Protein AF-A0A060BYI5-F1 (afdb_monomer_lite)

Secondary structure (DSSP, 8-state):
--------SS--------S-PPPPPPHHHHHHHHHHHTTS-TT--EEEEEE---SSGGGSPPHHHHHHHHHHHHHHH-EEEEEE--GGGHHHHHHHHHH--S--

Sequence (104 aa):
MFRMLGAPKGTASVGAAGDAALRTPSEQTRLAALALLAAAPAESRGFVGLQLGASEARRQWPVRHFAVVGDQLWRELRLCPVLLGAPAETSLAQEYADLANAPF

Structure (mmCIF, N/CA/C/O backbone):
data_AF-A0A060BYI5-F1
#
_entry.id   AF-A0A060BYI5-F1
#
loop_
_atom_site.group_PDB
_atom_site.id
_atom_site.type_symbol
_atom_site.label_atom_id
_atom_site.label_alt_id
_atom_site.label_comp_id
_atom_site.label_asym_id
_atom_site.label_entity_id
_atom_site.label_seq_id
_atom_site.pdbx_PDB_ins_code
_atom_site.Cartn_x
_atom_site.Cartn_y
_atom_site.Cartn_z
_atom_site.occupancy
_atom_site.B_iso_or_equiv
_atom_site.auth_seq_id
_atom_site.auth_comp_id
_atom_site.auth_asym_id
_atom_site.auth_atom_id
_atom_site.pdbx_PDB_model_num
ATOM 1 N N . MET A 1 1 ? 12.429 -20.626 -10.730 1.00 33.69 1 MET A N 1
ATOM 2 C CA . MET A 1 1 ? 12.058 -21.611 -9.690 1.00 33.69 1 MET A CA 1
ATOM 3 C C . MET A 1 1 ? 12.134 -20.889 -8.352 1.00 33.69 1 MET A C 1
ATOM 5 O O . MET A 1 1 ? 13.210 -20.417 -8.027 1.00 33.69 1 MET A O 1
ATOM 9 N N . PHE A 1 2 ? 11.030 -20.733 -7.616 1.00 32.97 2 PHE A N 1
ATOM 10 C CA . PHE A 1 2 ? 11.069 -20.234 -6.234 1.00 32.97 2 PHE A CA 1
ATOM 11 C C . PHE A 1 2 ? 10.606 -21.354 -5.310 1.00 32.97 2 PHE A C 1
ATOM 13 O O . PHE A 1 2 ? 9.543 -21.928 -5.548 1.00 32.97 2 PHE A O 1
ATOM 20 N N . ARG A 1 3 ? 11.381 -21.673 -4.270 1.00 44.56 3 ARG A N 1
ATOM 21 C CA . ARG A 1 3 ? 10.911 -22.544 -3.191 1.00 44.56 3 ARG A CA 1
ATOM 22 C C . ARG A 1 3 ? 11.485 -22.125 -1.842 1.00 44.56 3 ARG A C 1
ATOM 24 O O . ARG A 1 3 ? 12.642 -22.389 -1.551 1.00 44.56 3 ARG A O 1
ATOM 31 N N . MET A 1 4 ? 10.612 -21.579 -1.001 1.00 43.28 4 MET A N 1
ATOM 32 C CA . MET A 1 4 ? 10.645 -21.811 0.440 1.00 43.28 4 MET A CA 1
ATOM 33 C C . MET A 1 4 ? 9.214 -22.128 0.876 1.00 43.28 4 MET A C 1
ATOM 35 O O . MET A 1 4 ? 8.290 -21.394 0.540 1.00 43.28 4 MET A O 1
ATOM 39 N N . LEU A 1 5 ? 9.031 -23.263 1.551 1.00 58.97 5 LEU A N 1
ATOM 40 C CA . LEU A 1 5 ? 7.719 -23.839 1.879 1.00 58.97 5 LEU A CA 1
ATOM 41 C C . LEU A 1 5 ? 7.279 -23.530 3.329 1.00 58.97 5 LEU A C 1
ATOM 43 O O . LEU A 1 5 ? 6.385 -24.190 3.849 1.00 58.97 5 LEU A O 1
ATOM 47 N N . GLY A 1 6 ? 7.888 -22.516 3.964 1.00 50.91 6 GLY A N 1
ATOM 48 C CA . GLY A 1 6 ? 7.460 -21.923 5.242 1.00 50.91 6 GLY A CA 1
ATOM 49 C C . GLY A 1 6 ? 8.591 -21.300 6.085 1.00 50.91 6 GLY A C 1
ATOM 50 O O . GLY A 1 6 ? 9.735 -21.732 5.981 1.00 50.91 6 GLY A O 1
ATOM 51 N N . ALA A 1 7 ? 8.246 -20.298 6.914 1.00 44.22 7 ALA A N 1
ATOM 52 C CA . ALA A 1 7 ? 8.851 -19.866 8.201 1.00 44.22 7 ALA A CA 1
ATOM 53 C C . ALA A 1 7 ? 7.934 -18.766 8.797 1.00 44.22 7 ALA A C 1
ATOM 55 O O . ALA A 1 7 ? 7.516 -17.913 8.010 1.00 44.22 7 ALA A O 1
ATOM 56 N N . PRO A 1 8 ? 7.569 -18.746 10.105 1.00 46.34 8 PRO A N 1
ATOM 57 C CA . PRO A 1 8 ? 8.510 -18.395 11.190 1.00 46.34 8 PRO A CA 1
ATOM 58 C C . PRO A 1 8 ? 8.227 -18.994 12.601 1.00 46.34 8 PRO A C 1
ATOM 60 O O . PRO A 1 8 ? 7.085 -19.182 13.004 1.00 46.34 8 PRO A O 1
ATOM 63 N N . LYS A 1 9 ? 9.266 -19.116 13.441 1.00 42.59 9 LYS A N 1
ATOM 64 C CA . LYS A 1 9 ? 9.419 -18.312 14.681 1.00 42.59 9 LYS A CA 1
ATOM 65 C C . LYS A 1 9 ? 10.902 -18.256 15.063 1.00 42.59 9 LYS A C 1
ATOM 67 O O . LYS A 1 9 ? 11.544 -19.294 15.122 1.00 42.59 9 LYS A O 1
ATOM 72 N N . GLY A 1 10 ? 11.414 -17.047 15.320 1.00 52.19 10 GLY A N 1
ATOM 73 C CA . GLY A 1 10 ? 12.807 -16.804 15.720 1.00 52.19 10 GLY A CA 1
ATOM 74 C C . GLY A 1 10 ? 13.800 -17.092 14.595 1.00 52.19 10 GLY A C 1
ATOM 75 O O . GLY A 1 10 ? 14.428 -18.137 14.569 1.00 52.19 10 GLY A O 1
ATOM 76 N N . THR A 1 11 ? 13.868 -16.176 13.633 1.00 56.94 11 THR A N 1
ATOM 77 C CA . THR A 1 11 ? 14.843 -16.099 12.530 1.00 56.94 11 THR A CA 1
ATOM 78 C C . THR A 1 11 ? 16.118 -16.946 12.689 1.00 56.94 11 THR A C 1
ATOM 80 O O . THR A 1 11 ? 16.967 -16.594 13.502 1.00 56.94 11 THR A O 1
ATOM 83 N N . ALA A 1 12 ? 16.297 -17.975 11.850 1.00 50.16 12 ALA A N 1
ATOM 84 C CA . ALA A 1 12 ? 17.572 -18.292 11.185 1.00 50.16 12 ALA A CA 1
ATOM 85 C C . ALA A 1 12 ? 17.461 -19.540 10.286 1.00 50.16 12 ALA A C 1
ATOM 87 O O . ALA A 1 12 ? 17.282 -20.659 10.751 1.00 50.16 12 ALA A O 1
ATOM 88 N N . SER A 1 13 ? 17.677 -19.358 8.987 1.00 43.12 13 SER A N 1
ATOM 89 C CA . SER A 1 13 ? 18.846 -19.945 8.3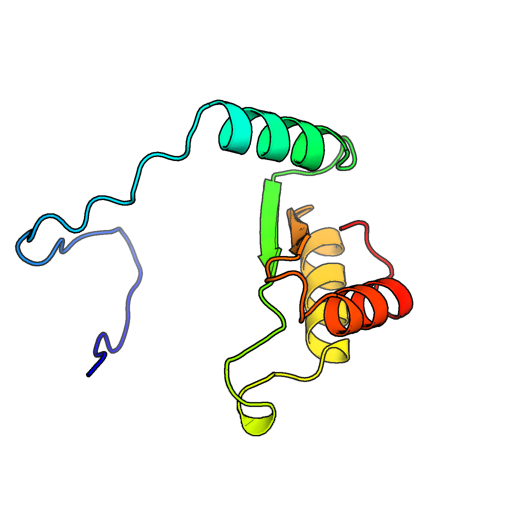23 1.00 43.12 13 SER A CA 1
ATOM 90 C C . SER A 1 13 ? 19.086 -19.144 7.047 1.00 43.12 13 SER A C 1
ATOM 92 O O . SER A 1 13 ? 18.377 -19.265 6.051 1.00 43.12 13 SER A O 1
ATOM 94 N N . VAL A 1 14 ? 20.054 -18.231 7.128 1.00 52.56 14 VAL A N 1
ATOM 95 C CA . VAL A 1 14 ? 20.605 -17.539 5.964 1.00 52.56 14 VAL A CA 1
ATOM 96 C C . VAL A 1 14 ? 21.303 -18.619 5.143 1.00 52.56 14 VAL A C 1
ATOM 98 O O . VAL A 1 14 ? 22.413 -19.037 5.468 1.00 52.56 14 VAL A O 1
ATOM 101 N N . GLY A 1 15 ? 20.598 -19.156 4.146 1.00 46.19 15 GLY A N 1
ATOM 102 C CA . GLY A 1 15 ? 21.194 -20.026 3.138 1.00 46.19 15 GLY A CA 1
ATOM 103 C C . GLY A 1 15 ? 22.380 -19.311 2.492 1.00 46.19 15 GLY A C 1
ATOM 104 O O . GLY A 1 15 ? 22.325 -18.098 2.300 1.00 46.19 15 GLY A O 1
ATOM 105 N N . ALA A 1 16 ? 23.453 -20.062 2.232 1.00 45.03 16 ALA A N 1
ATOM 106 C CA . ALA A 1 16 ? 24.760 -19.570 1.798 1.00 45.03 16 ALA A CA 1
ATOM 107 C C . ALA A 1 16 ? 24.670 -18.364 0.843 1.00 45.03 16 ALA A C 1
ATOM 109 O O . ALA A 1 16 ? 24.104 -18.448 -0.248 1.00 45.03 16 ALA A O 1
ATOM 110 N N . ALA A 1 17 ? 25.222 -17.241 1.303 1.00 47.69 17 ALA A N 1
ATOM 111 C CA . ALA A 1 17 ? 25.177 -15.954 0.636 1.00 47.69 17 ALA A CA 1
ATOM 112 C C . ALA A 1 17 ? 25.944 -15.991 -0.698 1.00 47.69 17 ALA A C 1
ATOM 114 O O . ALA A 1 17 ? 27.171 -15.947 -0.729 1.00 47.69 17 ALA A O 1
ATOM 115 N N . GLY A 1 18 ? 25.208 -16.017 -1.810 1.00 58.22 18 GLY A N 1
ATOM 116 C CA . GLY A 1 18 ? 25.583 -15.153 -2.930 1.00 58.22 18 GLY A CA 1
ATOM 117 C C . GLY A 1 18 ? 25.388 -13.688 -2.521 1.00 58.22 18 GLY A C 1
ATOM 118 O O . GLY A 1 18 ? 24.776 -13.428 -1.483 1.00 58.22 18 GLY A O 1
ATOM 119 N N . ASP A 1 19 ? 25.881 -12.741 -3.321 1.00 58.78 19 ASP A N 1
ATOM 120 C CA . ASP A 1 19 ? 25.789 -11.285 -3.087 1.00 58.78 19 ASP A CA 1
ATOM 121 C C . ASP A 1 19 ? 24.341 -10.753 -3.230 1.00 58.78 19 ASP A C 1
ATOM 123 O O . ASP A 1 19 ? 24.027 -9.859 -4.008 1.00 58.78 19 ASP A O 1
ATOM 127 N N . ALA A 1 20 ? 23.409 -11.365 -2.499 1.00 63.69 20 ALA A N 1
ATOM 128 C CA . ALA A 1 20 ? 21.989 -11.051 -2.421 1.00 63.69 20 ALA A CA 1
ATOM 129 C C . ALA A 1 20 ? 21.730 -9.835 -1.515 1.00 63.69 20 ALA A C 1
ATOM 131 O O . ALA A 1 20 ? 20.657 -9.710 -0.918 1.00 63.69 20 ALA A O 1
ATOM 132 N N . ALA A 1 21 ? 22.718 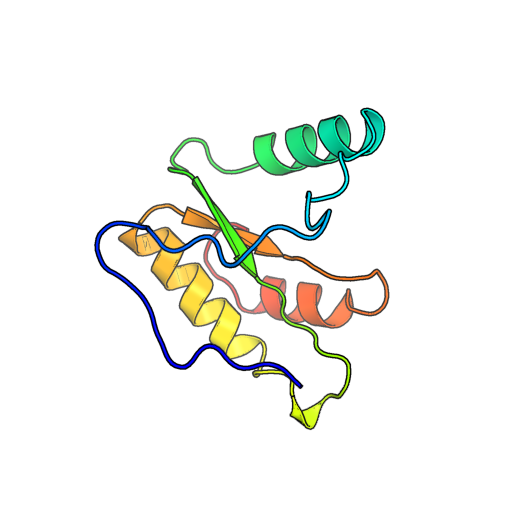-8.947 -1.384 1.00 74.75 21 ALA A N 1
ATOM 133 C CA . ALA A 1 21 ? 22.533 -7.669 -0.731 1.00 74.75 21 ALA A CA 1
ATOM 134 C C . ALA A 1 21 ? 21.507 -6.853 -1.531 1.00 74.75 21 ALA A C 1
ATOM 136 O O . ALA A 1 21 ? 21.574 -6.746 -2.759 1.00 74.75 21 ALA A O 1
ATOM 137 N N . LEU A 1 22 ? 20.528 -6.274 -0.833 1.00 79.06 22 LEU A N 1
ATOM 138 C CA . LEU A 1 22 ? 19.626 -5.314 -1.458 1.00 79.06 22 LEU A CA 1
ATOM 139 C C . LEU A 1 22 ? 20.448 -4.125 -1.961 1.00 79.06 22 LEU A C 1
ATOM 141 O O . LEU A 1 22 ? 21.342 -3.641 -1.267 1.00 79.06 22 LEU A O 1
ATOM 145 N N . ARG A 1 23 ? 20.130 -3.629 -3.160 1.00 83.69 23 ARG A N 1
ATOM 146 C CA . ARG A 1 23 ? 20.771 -2.417 -3.682 1.00 83.69 23 ARG A CA 1
ATOM 147 C C . ARG A 1 23 ? 20.482 -1.241 -2.754 1.00 83.69 23 ARG A C 1
ATOM 149 O O . ARG A 1 23 ? 19.323 -0.985 -2.429 1.00 83.69 23 ARG A O 1
ATOM 156 N N . THR A 1 24 ? 21.522 -0.493 -2.399 1.00 88.69 24 THR A N 1
ATOM 157 C CA . THR A 1 24 ? 21.368 0.768 -1.672 1.00 88.69 24 THR A CA 1
ATOM 158 C C . THR A 1 24 ? 20.652 1.782 -2.571 1.00 88.69 24 THR A C 1
ATOM 160 O O . THR A 1 24 ? 21.111 2.021 -3.692 1.00 88.69 24 THR A O 1
ATOM 163 N N . PRO A 1 25 ? 19.531 2.379 -2.130 1.00 89.94 25 PRO A N 1
ATOM 164 C CA . PRO A 1 25 ? 18.866 3.424 -2.898 1.00 89.94 25 PRO A CA 1
ATOM 165 C C . PRO A 1 25 ? 19.752 4.673 -2.982 1.00 89.94 25 PRO A C 1
ATOM 167 O O . PRO A 1 25 ? 20.527 4.961 -2.069 1.00 89.94 25 PRO A O 1
ATOM 170 N N . SER A 1 26 ? 19.611 5.448 -4.061 1.00 95.69 26 SER A N 1
ATOM 171 C CA . SER A 1 26 ? 20.264 6.758 -4.149 1.00 95.69 26 SER A CA 1
ATOM 172 C C . SER A 1 26 ? 19.755 7.694 -3.049 1.00 95.69 26 SER A C 1
ATOM 174 O O . SER A 1 26 ? 18.625 7.555 -2.571 1.00 95.69 26 SER A O 1
ATOM 176 N N . GLU A 1 27 ? 20.558 8.691 -2.673 1.00 96.12 27 GLU A N 1
ATOM 177 C CA . GLU A 1 27 ? 20.151 9.687 -1.675 1.00 96.12 27 GLU A CA 1
ATOM 178 C C . GLU A 1 27 ? 18.852 10.399 -2.076 1.00 96.12 27 GLU A C 1
ATOM 180 O O . GLU A 1 27 ? 17.952 10.545 -1.253 1.00 96.12 27 GLU A O 1
ATOM 185 N N . GLN A 1 28 ? 18.713 10.753 -3.356 1.00 96.31 28 GLN A N 1
ATOM 186 C CA . GLN A 1 28 ? 17.496 11.361 -3.891 1.00 96.31 28 GLN A CA 1
ATOM 187 C C . GLN A 1 28 ? 16.265 10.467 -3.680 1.00 96.31 28 GLN A C 1
ATOM 189 O O . GLN A 1 28 ? 15.229 10.945 -3.224 1.00 96.31 28 GLN A O 1
ATOM 194 N N . THR A 1 29 ? 16.389 9.164 -3.952 1.00 92.94 29 THR A N 1
ATOM 195 C CA . THR A 1 29 ? 15.301 8.196 -3.728 1.00 92.94 29 THR A CA 1
ATOM 196 C C . THR A 1 29 ? 14.946 8.117 -2.246 1.00 92.94 29 THR A C 1
ATOM 198 O O . THR A 1 29 ? 13.772 8.096 -1.882 1.00 92.94 29 THR A O 1
ATOM 201 N N . ARG A 1 30 ? 15.959 8.118 -1.374 1.00 93.88 30 ARG A N 1
ATOM 202 C CA . ARG A 1 30 ? 15.770 8.083 0.078 1.00 93.88 30 ARG A CA 1
ATOM 203 C C . ARG A 1 30 ? 15.040 9.328 0.587 1.00 93.88 30 ARG A C 1
ATOM 205 O O . ARG A 1 30 ? 14.131 9.198 1.398 1.00 93.88 30 ARG A O 1
ATOM 212 N N . LEU A 1 31 ? 15.414 10.518 0.116 1.00 96.25 31 LEU A N 1
ATOM 213 C CA . LEU A 1 31 ? 14.766 11.775 0.504 1.00 96.25 31 LEU A CA 1
ATOM 214 C C . LEU A 1 31 ? 13.316 11.846 0.015 1.00 96.25 31 LEU A C 1
ATOM 216 O O . LEU A 1 31 ? 12.442 12.224 0.790 1.00 96.25 31 LEU A O 1
ATOM 220 N N . ALA A 1 32 ? 13.050 11.426 -1.225 1.00 92.12 32 ALA A N 1
ATOM 221 C CA . ALA A 1 32 ? 11.689 11.355 -1.754 1.00 92.12 32 ALA A CA 1
ATOM 222 C C . ALA A 1 32 ? 10.808 10.401 -0.930 1.00 92.12 32 ALA A C 1
ATOM 224 O O . ALA A 1 32 ? 9.684 10.750 -0.578 1.00 92.12 32 ALA A O 1
ATOM 225 N N . ALA A 1 33 ? 11.341 9.234 -0.552 1.00 91.88 33 ALA A N 1
ATOM 226 C CA . ALA A 1 33 ? 10.638 8.299 0.320 1.00 91.88 33 ALA A CA 1
ATOM 227 C C . ALA A 1 33 ? 10.363 8.903 1.707 1.00 91.88 33 ALA A C 1
ATOM 229 O O . ALA A 1 33 ? 9.245 8.805 2.198 1.00 91.88 33 ALA A O 1
ATOM 230 N N . LEU A 1 34 ? 11.340 9.574 2.328 1.00 94.19 34 LEU A N 1
ATOM 231 C CA . LEU A 1 34 ? 11.138 10.229 3.627 1.00 94.19 34 LEU A CA 1
ATOM 232 C C . LEU A 1 34 ? 10.064 11.319 3.572 1.00 94.19 34 LEU A C 1
ATOM 234 O O . LEU A 1 34 ? 9.246 11.397 4.482 1.00 94.19 34 LEU A O 1
ATOM 238 N N . ALA A 1 35 ? 10.050 12.133 2.514 1.00 93.88 35 ALA A N 1
ATOM 239 C CA . ALA A 1 35 ? 9.035 13.166 2.329 1.00 93.88 35 ALA A CA 1
ATOM 240 C C . ALA A 1 35 ? 7.629 12.565 2.181 1.00 93.88 35 ALA A C 1
ATOM 242 O O . ALA A 1 35 ? 6.688 13.067 2.790 1.00 93.88 35 ALA A O 1
ATOM 243 N N . LEU A 1 36 ? 7.498 11.467 1.428 1.00 90.31 36 LEU A N 1
ATOM 244 C CA . LEU A 1 36 ? 6.237 10.738 1.287 1.00 90.31 36 LEU A CA 1
ATOM 245 C C . LEU A 1 36 ? 5.767 10.176 2.634 1.00 90.31 36 LEU A C 1
ATOM 247 O O . LEU A 1 36 ? 4.628 10.394 3.030 1.00 90.31 36 LEU A O 1
ATOM 251 N N . LEU A 1 37 ? 6.652 9.505 3.374 1.00 93.56 37 LEU A N 1
ATOM 252 C CA . LEU A 1 37 ? 6.307 8.899 4.664 1.00 93.56 37 LEU A CA 1
ATOM 253 C C . LEU A 1 37 ? 5.994 9.943 5.747 1.00 93.56 37 LEU A C 1
ATOM 255 O O . LEU A 1 37 ? 5.194 9.676 6.640 1.00 93.56 37 LEU A O 1
ATOM 259 N N . ALA A 1 38 ? 6.585 11.136 5.668 1.00 94.06 38 ALA A N 1
ATOM 260 C CA . ALA A 1 38 ? 6.301 12.237 6.586 1.00 94.06 38 ALA A CA 1
ATOM 261 C C . ALA A 1 38 ? 4.881 12.815 6.437 1.00 94.06 38 ALA A C 1
ATOM 263 O O . ALA A 1 38 ? 4.423 13.508 7.341 1.00 94.06 38 ALA A O 1
ATOM 264 N N . ALA A 1 39 ? 4.187 12.540 5.326 1.00 92.00 39 ALA A N 1
ATOM 265 C CA . ALA A 1 39 ? 2.806 12.970 5.110 1.00 92.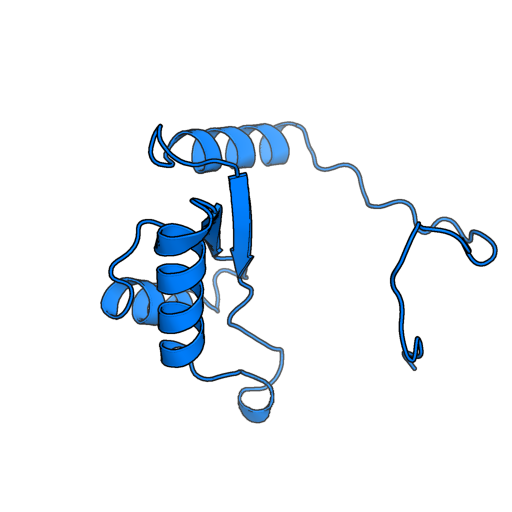00 39 ALA A CA 1
ATOM 266 C C . ALA A 1 39 ? 1.770 12.086 5.830 1.00 92.00 39 ALA A C 1
ATOM 268 O O . ALA A 1 39 ? 0.591 12.438 5.874 1.00 92.00 39 ALA A O 1
ATOM 269 N N . ALA A 1 40 ? 2.189 10.947 6.388 1.00 94.38 40 ALA A N 1
ATOM 270 C CA . ALA A 1 40 ? 1.283 10.055 7.092 1.00 94.38 40 ALA A CA 1
ATOM 271 C C . ALA A 1 40 ? 0.773 10.665 8.411 1.00 94.38 40 ALA A C 1
ATOM 273 O O . ALA A 1 40 ? 1.465 11.481 9.029 1.00 94.38 40 ALA A O 1
ATOM 274 N N . PRO A 1 41 ? -0.418 10.255 8.881 1.00 95.81 41 PRO A N 1
ATOM 275 C CA . PRO A 1 41 ? -0.977 10.777 10.122 1.00 95.81 41 PRO A CA 1
ATOM 276 C C . PRO A 1 41 ? -0.058 10.529 11.323 1.00 95.81 41 PRO A C 1
ATOM 278 O O . PRO A 1 41 ? 0.600 9.489 11.419 1.00 95.81 41 PRO A O 1
ATOM 281 N N . ALA A 1 42 ? -0.055 11.463 12.275 1.00 94.69 42 ALA A N 1
ATOM 282 C CA . ALA A 1 42 ? 0.827 11.426 13.443 1.00 94.69 42 ALA A CA 1
ATOM 283 C C . ALA A 1 42 ? 0.590 10.202 14.347 1.00 94.69 42 ALA A C 1
ATOM 285 O O . ALA A 1 42 ? 1.497 9.760 15.049 1.00 94.69 42 ALA A O 1
ATOM 286 N N . GLU A 1 43 ? -0.619 9.640 14.336 1.00 95.88 43 GLU A N 1
ATOM 287 C CA . GLU A 1 43 ? -0.981 8.433 15.077 1.00 95.88 43 GLU A CA 1
ATOM 288 C C . GLU A 1 43 ? -0.534 7.126 14.398 1.00 95.88 43 GLU A C 1
ATOM 290 O O . GLU A 1 43 ? -0.756 6.043 14.952 1.00 95.88 43 GLU A O 1
ATOM 295 N N . SER A 1 44 ? 0.096 7.213 13.221 1.00 96.25 44 SER A N 1
ATOM 296 C CA . SER A 1 44 ? 0.691 6.068 12.540 1.00 96.25 44 SER A CA 1
ATOM 297 C C . SER A 1 44 ? 1.806 5.448 13.386 1.00 96.25 44 SER A C 1
ATOM 299 O O . SER A 1 44 ? 2.733 6.116 13.841 1.00 96.25 44 SER A O 1
ATOM 301 N N . ARG A 1 45 ? 1.725 4.133 13.590 1.00 97.31 45 ARG A N 1
ATOM 302 C CA . ARG A 1 45 ? 2.730 3.325 14.299 1.00 97.31 45 ARG A CA 1
ATOM 303 C C . ARG A 1 45 ? 3.743 2.681 13.356 1.00 97.31 45 ARG A C 1
ATOM 305 O O . ARG A 1 45 ? 4.670 2.019 13.818 1.00 97.31 45 ARG A O 1
ATOM 312 N N . GLY A 1 46 ? 3.563 2.849 12.051 1.00 96.44 46 GLY A N 1
ATOM 313 C CA . GLY A 1 46 ? 4.433 2.290 11.028 1.00 96.44 46 GLY A CA 1
ATOM 314 C C . GLY A 1 46 ? 3.740 2.217 9.676 1.00 96.44 46 GLY A C 1
ATOM 315 O O . GLY A 1 46 ? 2.636 2.724 9.497 1.00 96.44 46 GLY A O 1
ATOM 316 N N . PHE A 1 47 ? 4.391 1.552 8.727 1.00 97.56 47 PHE A N 1
ATOM 317 C CA . PHE A 1 47 ? 3.931 1.479 7.345 1.00 97.56 47 PHE A CA 1
ATOM 318 C C . PHE A 1 47 ? 3.782 0.039 6.878 1.00 97.56 47 PHE A C 1
ATOM 320 O O . PHE A 1 47 ? 4.497 -0.852 7.341 1.00 97.56 47 PHE A O 1
ATOM 327 N N . VAL A 1 48 ? 2.885 -0.176 5.921 1.00 97.31 48 VAL A N 1
ATOM 328 C CA . VAL A 1 48 ? 2.734 -1.449 5.217 1.00 97.31 48 VAL A CA 1
ATOM 329 C C . VAL A 1 48 ? 2.672 -1.204 3.714 1.00 97.31 48 VAL A C 1
ATOM 331 O O . VAL A 1 48 ? 1.791 -0.514 3.217 1.00 97.31 48 VAL A O 1
ATOM 334 N N . GLY A 1 49 ? 3.629 -1.764 2.976 1.00 96.94 49 GLY A N 1
ATOM 335 C CA . GLY A 1 49 ? 3.643 -1.662 1.519 1.00 96.94 49 GLY A CA 1
ATOM 336 C C . GLY A 1 49 ? 2.571 -2.551 0.894 1.00 96.94 49 GLY A C 1
ATOM 337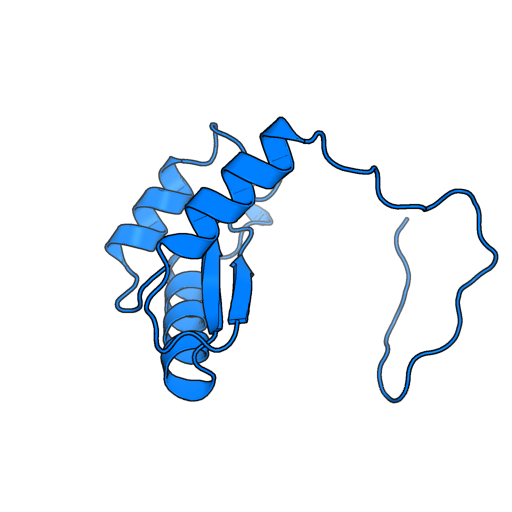 O O . GLY A 1 49 ? 2.554 -3.756 1.149 1.00 96.94 49 GLY A O 1
ATOM 338 N N . LEU A 1 50 ? 1.712 -1.978 0.054 1.00 97.62 50 LEU A N 1
ATOM 339 C CA . LEU A 1 50 ? 0.726 -2.711 -0.737 1.00 97.62 50 LEU A CA 1
ATOM 340 C C . LEU A 1 50 ? 1.084 -2.602 -2.218 1.00 97.62 50 LEU A C 1
ATOM 342 O O . LEU A 1 50 ? 1.023 -1.525 -2.807 1.00 97.62 50 LEU A O 1
ATOM 346 N N . GLN A 1 51 ? 1.445 -3.730 -2.828 1.00 96.88 51 GLN A N 1
ATOM 347 C CA . GLN A 1 51 ? 1.657 -3.819 -4.270 1.00 96.88 51 GLN A CA 1
ATOM 348 C C . GLN A 1 51 ? 0.424 -4.443 -4.924 1.00 96.88 51 GLN A C 1
ATOM 350 O O . GLN A 1 51 ? 0.225 -5.655 -4.866 1.00 96.88 51 GLN A O 1
ATOM 355 N N . LEU A 1 52 ? -0.416 -3.583 -5.503 1.00 96.88 52 LEU A N 1
ATOM 356 C CA . LEU A 1 52 ? -1.719 -3.963 -6.063 1.00 96.88 52 LEU A CA 1
ATOM 357 C C . LEU A 1 52 ? -1.571 -4.722 -7.387 1.00 96.88 52 LEU A C 1
ATOM 359 O O . LEU A 1 52 ? -2.298 -5.676 -7.670 1.00 96.88 52 LEU A O 1
ATOM 363 N N . GLY A 1 53 ? -0.625 -4.263 -8.205 1.00 95.12 53 GLY A N 1
ATOM 364 C CA . GLY A 1 53 ? -0.392 -4.771 -9.543 1.00 95.12 53 GLY A CA 1
ATOM 365 C C . GLY A 1 53 ? 0.438 -6.051 -9.587 1.00 95.12 53 GLY A C 1
ATOM 366 O O . GLY A 1 53 ? 1.126 -6.454 -8.647 1.00 95.12 53 GLY A O 1
ATOM 367 N N . ALA A 1 54 ? 0.361 -6.704 -10.738 1.00 94.19 54 ALA A N 1
ATOM 368 C CA . ALA A 1 54 ? 1.139 -7.876 -11.100 1.00 94.19 54 ALA A CA 1
ATOM 369 C C . ALA A 1 54 ? 1.337 -7.876 -12.617 1.00 94.19 54 ALA A C 1
ATOM 371 O O . ALA A 1 54 ? 0.561 -7.261 -13.349 1.00 94.19 54 ALA A O 1
ATOM 372 N N . SER A 1 55 ? 2.325 -8.638 -13.096 1.00 90.38 55 SER A N 1
ATOM 373 C CA . SER A 1 55 ? 2.680 -8.698 -14.523 1.00 90.38 55 SER A CA 1
ATOM 374 C C . SER A 1 55 ? 1.542 -9.154 -15.449 1.00 90.38 55 SER A C 1
ATOM 376 O O . SER A 1 55 ? 1.624 -8.959 -16.653 1.00 90.38 55 SER A O 1
ATOM 378 N N . GLU A 1 56 ? 0.514 -9.815 -14.911 1.00 90.38 56 GLU A N 1
ATOM 379 C CA . GLU A 1 56 ? -0.668 -10.265 -15.648 1.00 90.38 56 GLU A CA 1
ATOM 380 C C . GLU A 1 56 ? -1.921 -10.023 -14.801 1.00 90.38 56 GLU A C 1
ATOM 382 O O . GLU A 1 56 ? -1.922 -10.342 -13.611 1.00 90.38 56 GLU A O 1
ATOM 387 N N . ALA A 1 57 ? -3.010 -9.561 -15.422 1.00 90.94 57 ALA A N 1
ATOM 388 C CA . ALA A 1 57 ? -4.263 -9.241 -14.730 1.00 90.94 57 ALA A CA 1
ATOM 389 C C . ALA A 1 57 ? -4.828 -10.420 -13.916 1.00 90.94 57 ALA A C 1
ATOM 391 O O . ALA A 1 57 ? -5.265 -10.244 -12.786 1.00 90.94 57 ALA A O 1
ATOM 392 N N . ARG A 1 58 ? -4.738 -11.658 -14.423 1.00 95.06 58 ARG A N 1
ATOM 393 C CA . ARG A 1 58 ? -5.211 -12.858 -13.700 1.00 95.06 58 ARG A CA 1
ATOM 394 C C . ARG A 1 58 ? -4.449 -13.161 -12.400 1.00 95.06 58 ARG A C 1
ATOM 396 O O . ARG A 1 58 ? -4.888 -14.001 -11.623 1.00 95.06 58 ARG A O 1
ATOM 403 N N . ARG A 1 59 ? -3.274 -12.549 -12.207 1.00 95.00 59 ARG A N 1
ATOM 404 C CA . ARG A 1 59 ? -2.445 -12.667 -10.996 1.00 95.00 59 ARG A CA 1
ATOM 405 C C . ARG A 1 59 ? -2.674 -11.505 -10.029 1.00 95.00 59 ARG A C 1
ATOM 407 O O . ARG A 1 59 ? -2.099 -11.520 -8.946 1.00 95.00 59 ARG A O 1
ATOM 414 N N . GLN A 1 60 ? -3.458 -10.508 -10.432 1.00 95.25 60 GLN A N 1
ATOM 415 C CA . GLN A 1 60 ? -3.817 -9.377 -9.591 1.00 95.25 60 GLN A CA 1
ATOM 416 C C . GLN A 1 60 ? -4.967 -9.785 -8.681 1.00 95.25 60 GLN A C 1
ATOM 418 O O . GLN A 1 60 ? -5.943 -10.407 -9.109 1.00 95.25 60 GLN A O 1
ATOM 423 N N . TRP A 1 61 ? -4.845 -9.439 -7.407 1.00 98.00 61 TRP A N 1
ATOM 424 C CA . TRP A 1 61 ? -5.962 -9.546 -6.485 1.00 98.00 61 TRP A CA 1
ATOM 425 C C . TRP A 1 61 ? -6.855 -8.309 -6.658 1.00 98.00 61 TRP A C 1
ATOM 427 O O . TRP A 1 61 ? -6.317 -7.216 -6.834 1.00 98.00 61 TRP A O 1
ATOM 437 N N . PRO A 1 62 ? -8.195 -8.436 -6.640 1.00 98.06 62 PRO A N 1
ATOM 438 C CA . PRO A 1 62 ? -9.068 -7.281 -6.818 1.00 98.06 62 PRO A CA 1
ATOM 439 C C . PRO A 1 62 ? -8.765 -6.147 -5.830 1.00 98.06 62 PRO A C 1
ATOM 441 O O . PRO A 1 62 ? -8.680 -6.388 -4.623 1.00 98.06 62 PRO A O 1
ATOM 444 N N . VAL A 1 63 ? -8.679 -4.909 -6.330 1.00 98.50 63 VAL A N 1
ATOM 445 C CA . VAL A 1 63 ? -8.263 -3.722 -5.556 1.00 98.50 63 VAL A CA 1
ATOM 446 C C . VAL A 1 63 ? -9.134 -3.502 -4.319 1.00 98.50 63 VAL A C 1
ATOM 448 O O . VAL A 1 63 ? -8.608 -3.258 -3.234 1.00 98.50 63 VAL A O 1
ATOM 451 N N . ARG A 1 64 ? -10.452 -3.719 -4.427 1.00 98.56 64 ARG A N 1
ATOM 452 C CA . ARG A 1 64 ? -11.385 -3.654 -3.284 1.00 98.56 64 ARG A CA 1
ATOM 453 C C . ARG A 1 64 ? -10.951 -4.478 -2.071 1.00 98.56 64 ARG A C 1
ATOM 455 O O . ARG A 1 64 ? -11.260 -4.122 -0.941 1.00 98.56 64 ARG A O 1
ATOM 462 N N . HIS A 1 65 ? -10.270 -5.602 -2.284 1.00 98.62 65 HIS A N 1
ATOM 463 C CA . HIS A 1 65 ? -9.848 -6.445 -1.177 1.00 98.62 65 HIS A CA 1
ATOM 464 C C . HIS A 1 65 ? -8.591 -5.900 -0.499 1.00 98.62 65 HIS A C 1
ATOM 466 O O . HIS A 1 65 ? -8.484 -5.987 0.723 1.00 98.62 65 HIS A O 1
ATOM 472 N N . PHE A 1 66 ? -7.692 -5.265 -1.256 1.00 98.56 66 PHE A N 1
ATOM 473 C CA . PHE A 1 66 ? -6.599 -4.493 -0.673 1.00 98.56 66 PHE A CA 1
ATOM 474 C C . PHE A 1 66 ? -7.122 -3.321 0.157 1.00 98.56 66 PHE A C 1
ATOM 476 O O . PHE A 1 66 ? -6.631 -3.140 1.264 1.00 98.56 66 PHE A O 1
ATOM 483 N N . ALA A 1 67 ? -8.129 -2.581 -0.323 1.00 98.69 67 ALA A N 1
ATOM 484 C CA . ALA A 1 67 ? -8.728 -1.472 0.429 1.00 98.69 67 ALA A CA 1
ATOM 485 C C . ALA A 1 67 ? -9.285 -1.939 1.786 1.00 98.69 67 ALA A C 1
ATOM 487 O O . ALA A 1 67 ? -8.950 -1.374 2.824 1.00 98.69 67 ALA A O 1
ATOM 488 N N . VAL A 1 68 ? -10.028 -3.055 1.807 1.00 98.69 68 VAL A N 1
ATOM 489 C CA . VAL A 1 68 ? -10.521 -3.664 3.058 1.00 98.69 68 VAL A CA 1
ATOM 490 C C . VAL A 1 68 ? -9.373 -4.039 4.003 1.00 98.69 68 VAL A C 1
ATOM 492 O O . VAL A 1 68 ? -9.463 -3.792 5.205 1.00 98.69 68 VAL A O 1
ATOM 495 N N . VAL A 1 69 ? -8.293 -4.631 3.486 1.00 98.62 69 VAL A N 1
ATOM 496 C CA . VAL A 1 69 ? -7.125 -4.999 4.304 1.00 98.62 69 VAL A CA 1
ATOM 497 C C . VAL A 1 69 ? -6.402 -3.758 4.833 1.00 98.62 69 VAL A C 1
ATOM 499 O O . VAL A 1 69 ? -6.045 -3.726 6.009 1.00 98.62 69 VAL A O 1
ATOM 502 N N . GLY A 1 70 ? -6.211 -2.731 4.006 1.00 98.44 70 GLY A N 1
ATOM 503 C CA . GLY A 1 70 ? -5.594 -1.468 4.408 1.00 98.44 70 GLY A CA 1
ATOM 504 C C . GLY A 1 70 ? -6.373 -0.782 5.528 1.00 98.44 70 GLY A C 1
ATOM 505 O O . GLY A 1 70 ? -5.793 -0.438 6.560 1.00 98.44 7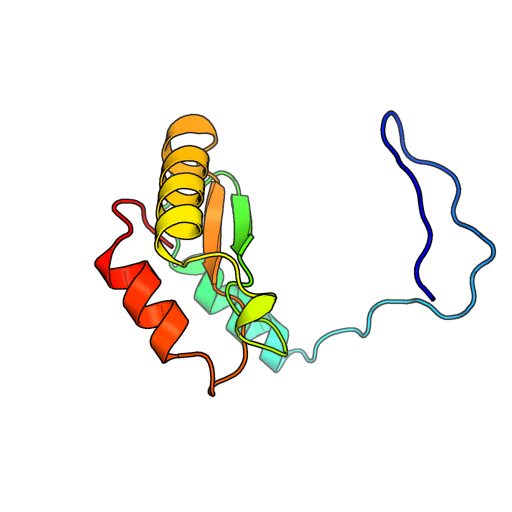0 GLY A O 1
ATOM 506 N N . ASP A 1 71 ? -7.698 -0.702 5.385 1.00 98.69 71 ASP A N 1
ATOM 507 C CA . ASP A 1 71 ? -8.598 -0.161 6.406 1.00 98.69 71 ASP A CA 1
ATOM 508 C C . ASP A 1 71 ? -8.484 -0.927 7.736 1.00 98.69 71 ASP A C 1
ATOM 510 O O . ASP A 1 71 ? -8.445 -0.327 8.815 1.00 98.69 71 ASP A O 1
ATOM 514 N N . GLN A 1 72 ? -8.394 -2.261 7.685 1.00 98.62 72 GLN A N 1
ATOM 515 C CA . GLN A 1 72 ? -8.225 -3.101 8.875 1.00 98.62 72 GLN A CA 1
ATOM 516 C C . GLN A 1 72 ? -6.863 -2.890 9.548 1.00 98.62 72 GLN A C 1
ATOM 518 O O . GLN A 1 72 ? -6.810 -2.703 10.765 1.00 98.62 72 GLN A O 1
ATOM 523 N N . LEU A 1 73 ? -5.772 -2.863 8.778 1.00 98.50 73 LEU A N 1
ATOM 524 C CA . LEU A 1 73 ? -4.417 -2.647 9.298 1.00 98.50 73 LEU A CA 1
ATOM 525 C C . LEU A 1 73 ? -4.278 -1.274 9.963 1.00 98.50 73 LEU A C 1
ATOM 527 O O . LEU A 1 73 ? -3.690 -1.164 11.045 1.00 98.50 73 LEU A O 1
ATOM 531 N N . TRP A 1 74 ? -4.887 -0.242 9.382 1.00 98.38 74 TRP A N 1
ATOM 532 C CA . TRP A 1 74 ? -4.960 1.071 10.008 1.00 98.38 74 TRP A CA 1
ATOM 533 C C . TRP A 1 74 ? -5.782 1.041 11.301 1.00 98.38 74 TRP A C 1
ATOM 535 O O . TRP A 1 74 ? -5.318 1.470 12.366 1.00 98.38 74 TRP A O 1
ATOM 545 N N . ARG A 1 75 ? -7.007 0.504 11.237 1.00 98.31 75 ARG A N 1
ATOM 546 C CA . ARG A 1 75 ? -7.946 0.488 12.365 1.00 98.31 75 ARG A CA 1
ATOM 547 C C . ARG A 1 75 ? -7.412 -0.296 13.563 1.00 98.31 75 ARG A C 1
ATOM 549 O O . ARG A 1 75 ? -7.640 0.132 14.694 1.00 98.31 75 ARG A O 1
ATOM 556 N N . GLU A 1 76 ? -6.714 -1.401 13.333 1.00 98.25 76 GLU A N 1
ATOM 557 C CA . GLU A 1 76 ? -6.314 -2.336 14.390 1.00 98.25 76 GLU A CA 1
ATOM 558 C C . GLU A 1 76 ? -4.875 -2.125 14.856 1.00 98.25 76 GLU A C 1
ATOM 560 O O . GLU A 1 76 ? -4.597 -2.234 16.049 1.00 98.25 76 GLU A O 1
ATOM 565 N N . LEU A 1 77 ? -3.965 -1.780 13.941 1.00 98.25 77 LEU A N 1
ATOM 566 C CA . LEU A 1 77 ? -2.530 -1.706 14.232 1.00 98.25 77 LEU A CA 1
ATOM 567 C C . LEU A 1 77 ? -1.940 -0.305 14.049 1.00 98.25 77 LEU A C 1
ATOM 569 O O . LEU A 1 77 ? -0.794 -0.084 14.442 1.00 98.25 77 LEU A O 1
ATOM 573 N N . ARG A 1 78 ? -2.707 0.637 13.478 1.00 98.12 78 ARG A N 1
ATOM 574 C CA . ARG A 1 78 ? -2.222 1.959 13.041 1.00 98.12 78 ARG A CA 1
ATOM 575 C C . ARG A 1 78 ? -1.043 1.852 12.074 1.00 98.12 78 ARG A C 1
ATOM 577 O O . ARG A 1 78 ? -0.148 2.689 12.096 1.00 98.12 78 ARG A O 1
ATOM 584 N N . LEU A 1 79 ? -1.025 0.814 11.238 1.00 98.38 79 LEU A N 1
ATOM 585 C CA . LEU A 1 79 ? -0.084 0.732 10.125 1.00 98.38 79 LEU A CA 1
ATOM 586 C C . LEU A 1 79 ? -0.690 1.466 8.932 1.00 98.38 79 LEU A C 1
ATOM 588 O O . LEU A 1 79 ? -1.743 1.058 8.448 1.00 98.38 79 LEU A O 1
ATOM 592 N N . CYS A 1 80 ? -0.042 2.541 8.489 1.00 98.06 80 CYS A N 1
ATOM 593 C CA . CYS A 1 80 ? -0.452 3.296 7.311 1.00 98.06 80 CYS A CA 1
ATOM 594 C C . CYS A 1 80 ? -0.055 2.515 6.047 1.00 98.06 80 CYS A C 1
ATOM 596 O O . CYS A 1 80 ? 1.135 2.223 5.865 1.00 98.06 80 CYS A O 1
ATOM 598 N N . PRO A 1 81 ? -1.008 2.133 5.184 1.00 98.00 81 PRO A N 1
ATOM 599 C CA . PRO A 1 81 ? -0.689 1.596 3.872 1.00 98.00 81 PRO A CA 1
ATOM 600 C C . PRO A 1 81 ? 0.181 2.566 3.067 1.00 98.00 81 PRO A C 1
ATOM 602 O O . PRO A 1 81 ? 0.103 3.771 3.260 1.00 98.00 81 PRO A O 1
ATOM 605 N N . VAL A 1 82 ? 1.028 2.027 2.192 1.00 97.44 82 VAL A N 1
ATOM 606 C CA . VAL A 1 82 ? 1.796 2.777 1.190 1.00 97.44 82 VAL A CA 1
ATOM 607 C C . VAL A 1 82 ? 1.683 2.014 -0.119 1.00 97.44 82 VAL A C 1
ATOM 609 O O . VAL A 1 82 ? 2.095 0.852 -0.198 1.00 97.44 82 VAL A O 1
ATOM 612 N N . LEU A 1 83 ? 1.114 2.642 -1.145 1.00 96.50 83 LEU A N 1
ATOM 613 C CA . LEU A 1 83 ? 0.926 1.993 -2.440 1.00 96.50 83 LEU A CA 1
ATOM 614 C C . LEU A 1 83 ? 2.242 1.944 -3.219 1.00 96.50 83 LEU A C 1
ATOM 616 O O . LEU A 1 83 ? 2.915 2.956 -3.415 1.00 96.50 83 LEU A O 1
ATOM 620 N N . LEU A 1 84 ? 2.603 0.746 -3.670 1.00 94.56 84 LEU A N 1
ATOM 621 C CA . LEU A 1 84 ? 3.800 0.484 -4.459 1.00 94.56 84 LEU A CA 1
ATOM 622 C C . LEU A 1 84 ? 3.406 0.118 -5.887 1.00 94.56 84 LEU A C 1
ATOM 624 O O . LEU A 1 84 ? 2.436 -0.611 -6.104 1.00 94.56 84 LEU A O 1
ATOM 628 N N . GLY A 1 85 ? 4.196 0.567 -6.856 1.00 92.12 85 GLY A N 1
ATOM 629 C CA . GLY A 1 85 ? 3.975 0.233 -8.256 1.00 92.12 85 GLY A CA 1
ATOM 630 C C . GLY A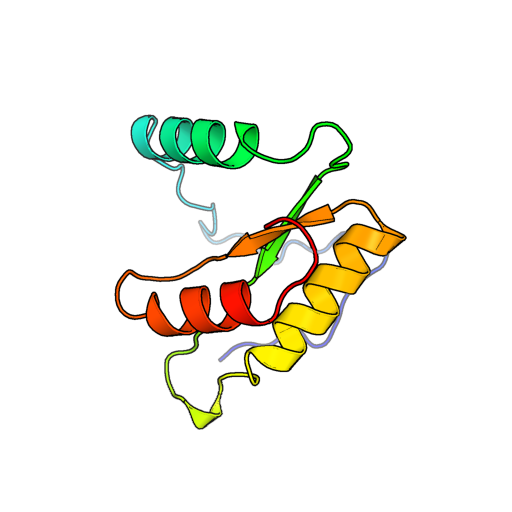 1 85 ? 4.773 1.100 -9.218 1.00 92.12 85 GLY A C 1
ATOM 631 O O . GLY A 1 85 ? 5.550 1.969 -8.819 1.00 92.12 85 GLY A O 1
ATOM 632 N N . ALA A 1 86 ? 4.580 0.836 -10.503 1.00 90.31 86 ALA A N 1
ATOM 633 C CA . ALA A 1 86 ? 5.098 1.634 -11.604 1.00 90.31 86 ALA A CA 1
ATOM 634 C C . ALA A 1 86 ? 4.056 2.672 -12.075 1.00 90.31 86 ALA A C 1
ATOM 636 O O . ALA A 1 86 ? 2.863 2.494 -11.840 1.00 90.31 86 ALA A O 1
ATOM 637 N N . PRO A 1 87 ? 4.456 3.714 -12.830 1.00 92.25 87 PRO A N 1
ATOM 638 C CA . PRO A 1 87 ? 3.518 4.712 -13.362 1.00 92.25 87 PRO A CA 1
ATOM 639 C C . PRO A 1 87 ? 2.368 4.136 -14.208 1.00 92.25 87 PRO A C 1
ATOM 641 O O . PRO A 1 87 ? 1.288 4.708 -14.265 1.00 92.25 87 PRO A O 1
ATOM 644 N N . ALA A 1 88 ? 2.569 2.982 -14.854 1.00 91.69 88 ALA A N 1
ATOM 645 C CA . ALA A 1 88 ? 1.513 2.305 -15.611 1.00 91.69 88 ALA A CA 1
ATOM 646 C C . ALA A 1 88 ? 0.376 1.753 -14.723 1.00 91.69 88 ALA A C 1
ATOM 648 O O . ALA A 1 88 ? -0.688 1.415 -15.232 1.00 91.69 88 ALA A O 1
ATOM 649 N N . GLU A 1 89 ? 0.594 1.656 -13.409 1.00 95.56 89 GLU A N 1
ATOM 650 C CA . GLU A 1 89 ? -0.341 1.096 -12.428 1.00 95.56 89 GLU A CA 1
ATOM 651 C C . GLU A 1 89 ? -1.127 2.189 -11.680 1.00 95.56 89 GLU A C 1
ATOM 653 O O . GLU A 1 89 ? -1.870 1.888 -10.748 1.00 95.56 89 GLU A O 1
ATOM 658 N N . THR A 1 90 ? -1.018 3.459 -12.092 1.00 95.94 90 THR A N 1
ATOM 659 C CA . THR A 1 90 ? -1.720 4.586 -11.452 1.00 95.94 90 THR A CA 1
ATOM 660 C C . THR A 1 90 ? -3.240 4.402 -11.401 1.00 95.94 90 THR A C 1
ATOM 662 O O . THR A 1 90 ? -3.859 4.819 -10.426 1.00 95.94 90 THR A O 1
ATOM 665 N N . SER A 1 91 ? -3.853 3.732 -12.384 1.00 97.31 91 SER A N 1
ATOM 666 C CA . SER A 1 91 ? -5.293 3.435 -12.341 1.00 97.31 91 SER A CA 1
ATOM 667 C C . SER A 1 91 ? -5.679 2.527 -11.169 1.00 97.31 91 SER A C 1
ATOM 669 O O . SER A 1 91 ? -6.728 2.738 -10.569 1.00 97.31 91 SER A O 1
ATOM 671 N N . LEU A 1 92 ? -4.823 1.568 -10.792 1.00 97.88 92 LEU A N 1
ATOM 672 C CA . LEU A 1 92 ? -5.053 0.697 -9.633 1.00 97.88 92 LEU A CA 1
ATOM 673 C C . LEU A 1 92 ? -4.938 1.481 -8.323 1.00 97.88 92 LEU A C 1
ATOM 675 O O . LEU A 1 92 ? -5.699 1.242 -7.390 1.00 97.88 92 LEU A O 1
ATOM 679 N N . ALA A 1 93 ? -3.999 2.430 -8.258 1.00 97.69 93 ALA A N 1
ATOM 680 C CA . ALA A 1 93 ? -3.854 3.309 -7.103 1.00 97.69 93 ALA A CA 1
ATOM 681 C C . ALA A 1 93 ? -5.064 4.240 -6.936 1.00 97.69 93 ALA A C 1
ATOM 683 O O . ALA A 1 93 ? -5.528 4.431 -5.816 1.00 97.69 93 ALA A O 1
ATOM 684 N N . GLN A 1 94 ? -5.609 4.766 -8.038 1.00 98.31 94 GLN A N 1
ATOM 685 C CA . GLN A 1 94 ? -6.826 5.576 -7.997 1.00 98.31 94 GLN A CA 1
ATOM 686 C C . GLN A 1 94 ? -8.039 4.749 -7.552 1.00 98.31 94 GLN A C 1
ATOM 688 O O . GLN A 1 94 ? -8.772 5.181 -6.673 1.00 98.31 94 GLN A O 1
ATOM 693 N N . GLU A 1 95 ? -8.209 3.533 -8.078 1.00 98.50 95 GLU A N 1
ATOM 694 C CA . GLU A 1 95 ? -9.289 2.642 -7.633 1.00 98.50 95 GLU A CA 1
ATOM 695 C C . GLU A 1 95 ? -9.177 2.325 -6.131 1.00 98.50 95 GLU A C 1
ATOM 697 O O . GLU A 1 95 ? -10.185 2.271 -5.432 1.00 98.50 95 GLU A O 1
ATOM 702 N N . TYR A 1 96 ? -7.959 2.152 -5.604 1.00 98.69 96 TYR A N 1
ATOM 703 C CA . TYR A 1 96 ? -7.751 1.981 -4.165 1.00 98.69 96 TYR A CA 1
ATOM 704 C C . TYR A 1 96 ? -8.180 3.232 -3.392 1.00 98.69 96 TYR A C 1
ATOM 706 O O . TYR A 1 96 ? -8.894 3.111 -2.398 1.00 98.69 96 TYR A O 1
ATOM 714 N N . ALA A 1 97 ? -7.773 4.416 -3.859 1.00 98.19 97 ALA A N 1
ATOM 715 C CA . ALA A 1 97 ? -8.110 5.697 -3.246 1.00 98.19 97 ALA A CA 1
ATOM 716 C C . ALA A 1 97 ? -9.624 5.928 -3.161 1.00 98.19 97 ALA A C 1
ATOM 718 O O . ALA A 1 97 ? -10.112 6.428 -2.153 1.00 98.19 97 ALA A O 1
ATOM 719 N N . ASP A 1 98 ? -10.360 5.526 -4.198 1.00 98.56 98 ASP A N 1
ATOM 720 C CA . ASP A 1 98 ? -11.813 5.682 -4.269 1.00 98.56 98 ASP A CA 1
ATOM 721 C C . ASP A 1 98 ? -12.561 4.724 -3.316 1.00 98.56 98 ASP A C 1
ATOM 723 O O . ASP A 1 98 ? -13.720 4.965 -2.974 1.00 98.56 98 ASP A O 1
ATOM 727 N N . LEU A 1 99 ? -11.922 3.622 -2.902 1.00 98.62 99 LEU A N 1
ATOM 728 C CA . LEU A 1 99 ? -12.527 2.561 -2.086 1.00 98.62 99 LEU A CA 1
ATOM 729 C C . LEU A 1 99 ? -12.096 2.579 -0.613 1.00 98.62 99 LEU A C 1
ATOM 731 O O . LEU A 1 99 ? -12.837 2.076 0.235 1.00 98.62 99 LEU A O 1
ATOM 735 N N . ALA A 1 100 ? -10.896 3.074 -0.310 1.00 98.19 100 ALA A N 1
ATOM 736 C CA . ALA A 1 100 ? -10.342 3.082 1.040 1.00 98.19 100 ALA A CA 1
ATOM 737 C C . ALA A 1 100 ? -10.990 4.165 1.913 1.00 98.19 100 ALA A C 1
ATOM 739 O O . ALA A 1 100 ? -11.265 5.274 1.461 1.00 98.19 100 ALA A O 1
ATOM 740 N N . ASN A 1 101 ? -11.192 3.855 3.194 1.00 97.94 101 ASN A N 1
ATOM 741 C CA . ASN A 1 101 ? -11.657 4.832 4.184 1.00 97.94 101 ASN A CA 1
ATOM 742 C C . ASN A 1 101 ? -10.512 5.321 5.079 1.00 97.94 101 ASN A C 1
ATOM 744 O O . ASN A 1 101 ? -10.600 6.389 5.686 1.00 97.94 101 ASN A O 1
ATOM 748 N N . ALA A 1 102 ? -9.459 4.516 5.211 1.00 96.00 102 ALA A N 1
ATOM 749 C CA . ALA A 1 102 ? -8.260 4.843 5.958 1.00 96.00 102 ALA A CA 1
ATOM 750 C C . ALA A 1 102 ? -7.287 5.721 5.146 1.00 96.00 102 ALA A C 1
ATOM 752 O O . ALA A 1 102 ? -7.295 5.689 3.915 1.00 96.00 102 ALA A O 1
ATOM 753 N N . PRO A 1 103 ? -6.405 6.472 5.830 1.00 96.50 103 PRO A N 1
ATOM 754 C CA . PRO A 1 103 ? -5.268 7.136 5.194 1.00 96.50 103 PRO A CA 1
ATOM 755 C C . PRO A 1 103 ? -4.300 6.112 4.579 1.00 96.50 103 PRO A C 1
ATOM 757 O O . PRO A 1 103 ? -4.173 5.005 5.105 1.00 96.50 103 PRO A O 1
ATOM 760 N N . PHE A 1 104 ? -3.616 6.494 3.496 1.00 95.38 104 PHE A N 1
ATOM 761 C CA . PHE A 1 104 ? -2.598 5.711 2.781 1.00 95.38 104 PHE A CA 1
ATOM 762 C C . PHE A 1 104 ? -1.606 6.622 2.035 1.00 95.38 104 PHE A C 1
ATOM 764 O O . PHE A 1 104 ? -1.867 7.847 1.989 1.00 95.38 104 PHE A O 1
#

Foldseek 3Di:
DDDDPDDDDDDDDPDDDDPPDDDDDDPVVVVVVVVVVVPQDPQAPEADEDEQDDPDPVPGDQLLVVLVVQQVCCVPPSHHYDYDDDPVCVVSVVVSVVRHPDHD

Organism: NCBI:txid167968

pLDDT: mean 86.37, std 19.11, range [32.97, 98.69]

Radius of gyration: 16.44 Å; chains: 1; bounding box: 38×37×31 Å